Protein AF-A0A494Z4Y6-F1 (afdb_monomer)

Radius of gyration: 23.22 Å; Cα contacts (8 Å, |Δi|>4): 182; chains: 1; bounding box: 39×35×91 Å

Secondary structure (DSSP, 8-state):
--HHHHHHHHHHTTEEEEETTEEEEE--HHHHHHHHHHHHHHHHHTTSS-B-SS-SSTT--GGGGB-HHHHHHHHHHHHTT-S-GGGSPTTTTT-HHHHHHHHHHHHHHHHHHHHSSGGGGGGGTTS-GGG----S--HHHHHTT-----GGGGGGG---------------

Sequence (172 aa):
MGVHEYLIYGLDHYIAIQEQLHHITLPLAYPTAIMLDEAATQLVNTGRAQASPQIQFPGGGMFSRLSREDRIQTLSALENLAFDLYLLPSPFQNNGGLIKHVIDALNRFAMFGYYSEWPAYGTTRLYPPDDRRLEFFPWGWQQVGYPGVSLGYRDFRGMLIEYEEVKAKEVD

Organism: NCBI:txid1435466

Nearest PDB structures (foldseek):
  2qwr-assembly1_B  TM=4.049E-01  e=9.366E+00  Bos taurus

Structure (mmCIF, N/CA/C/O backbone):
data_AF-A0A494Z4Y6-F1
#
_entry.id   AF-A0A494Z4Y6-F1
#
loop_
_atom_site.group_PDB
_atom_site.id
_atom_site.type_symbol
_atom_site.label_atom_id
_atom_site.label_alt_id
_atom_site.label_comp_id
_atom_site.label_asym_id
_atom_site.label_entity_id
_atom_site.label_seq_id
_atom_site.pdbx_PDB_ins_code
_atom_site.Cartn_x
_atom_site.Cartn_y
_atom_site.Cartn_z
_atom_site.occupancy
_atom_site.B_iso_or_equiv
_atom_site.auth_seq_id
_atom_site.auth_comp_id
_atom_site.auth_asym_id
_atom_site.auth_atom_id
_atom_site.pdbx_PDB_model_num
ATOM 1 N N . MET A 1 1 ? 16.424 0.407 -3.219 1.00 59.66 1 MET A N 1
ATOM 2 C CA . MET A 1 1 ? 15.161 -0.269 -3.598 1.00 59.66 1 MET A CA 1
ATOM 3 C C . MET A 1 1 ? 14.033 0.753 -3.530 1.00 59.66 1 MET A C 1
ATOM 5 O O . MET A 1 1 ? 13.703 1.193 -2.438 1.00 59.66 1 MET A O 1
ATOM 9 N N . GLY A 1 2 ? 13.492 1.157 -4.682 1.00 75.75 2 GLY A N 1
ATOM 10 C CA . GLY A 1 2 ? 12.435 2.175 -4.812 1.00 75.75 2 GLY A CA 1
ATOM 11 C C . GLY A 1 2 ? 11.008 1.612 -4.791 1.00 75.75 2 GLY A C 1
ATOM 12 O O . GLY A 1 2 ? 10.098 2.249 -5.290 1.00 75.75 2 GLY A O 1
ATOM 13 N N . VAL A 1 3 ? 10.781 0.410 -4.252 1.00 84.19 3 VAL A N 1
ATOM 14 C CA . VAL A 1 3 ? 9.449 -0.240 -4.267 1.00 84.19 3 VAL A CA 1
ATOM 15 C C . VAL A 1 3 ? 8.375 0.617 -3.585 1.00 84.19 3 VAL A C 1
ATOM 17 O O . VAL A 1 3 ? 7.231 0.656 -4.023 1.00 84.19 3 VAL A O 1
ATOM 20 N N . HIS A 1 4 ? 8.745 1.344 -2.531 1.00 87.75 4 HIS A N 1
ATOM 21 C CA . HIS A 1 4 ? 7.845 2.285 -1.868 1.00 87.75 4 HIS A CA 1
ATOM 22 C C . HIS A 1 4 ? 7.457 3.457 -2.784 1.00 87.75 4 HIS A C 1
ATOM 24 O O . HIS A 1 4 ? 6.312 3.887 -2.753 1.00 87.75 4 HIS A O 1
ATOM 30 N N . GLU A 1 5 ? 8.363 3.927 -3.645 1.00 89.81 5 GLU A N 1
ATOM 31 C CA . GLU A 1 5 ? 8.050 4.949 -4.649 1.00 89.81 5 GLU A CA 1
ATOM 32 C C . GLU A 1 5 ? 7.083 4.409 -5.709 1.00 89.81 5 GLU A C 1
ATOM 34 O O . GLU A 1 5 ? 6.180 5.129 -6.122 1.00 89.81 5 GLU A O 1
ATOM 39 N N . TYR A 1 6 ? 7.220 3.135 -6.106 1.00 90.44 6 TYR A N 1
ATOM 40 C CA . TYR A 1 6 ? 6.256 2.476 -6.995 1.00 90.44 6 TYR A CA 1
ATOM 41 C C . TYR A 1 6 ? 4.865 2.416 -6.362 1.00 90.44 6 TYR A C 1
ATOM 43 O O . TYR A 1 6 ? 3.879 2.725 -7.020 1.00 90.44 6 TYR A O 1
ATOM 51 N N . LEU A 1 7 ? 4.788 2.047 -5.080 1.00 92.69 7 LEU A N 1
ATOM 52 C CA . LEU A 1 7 ? 3.533 2.006 -4.330 1.00 92.69 7 LEU A CA 1
ATOM 53 C C . LEU A 1 7 ? 2.880 3.386 -4.237 1.00 92.69 7 LEU A C 1
ATOM 55 O O . LEU A 1 7 ? 1.691 3.508 -4.518 1.00 92.69 7 LEU A O 1
ATOM 59 N N . ILE A 1 8 ? 3.652 4.415 -3.875 1.00 93.75 8 ILE A N 1
ATOM 60 C CA . ILE A 1 8 ? 3.166 5.799 -3.789 1.00 93.75 8 ILE A CA 1
ATOM 61 C C . ILE A 1 8 ? 2.661 6.256 -5.158 1.00 93.75 8 ILE A C 1
ATOM 63 O O . ILE A 1 8 ? 1.508 6.656 -5.280 1.00 93.75 8 ILE A O 1
ATOM 67 N N . TYR A 1 9 ? 3.482 6.112 -6.203 1.00 92.31 9 TYR A N 1
ATOM 68 C CA . TYR A 1 9 ? 3.104 6.487 -7.562 1.00 92.31 9 TYR A CA 1
ATOM 69 C C . TYR A 1 9 ? 1.858 5.734 -8.038 1.00 92.31 9 TYR A C 1
ATOM 71 O O . TYR A 1 9 ? 0.941 6.347 -8.579 1.00 92.31 9 TYR A O 1
ATOM 79 N N . GLY A 1 10 ? 1.812 4.419 -7.811 1.00 92.25 10 GLY A N 1
ATOM 80 C CA . GLY A 1 10 ? 0.694 3.561 -8.178 1.00 92.25 10 GLY A CA 1
ATOM 81 C C . GLY A 1 10 ? -0.602 4.022 -7.530 1.00 92.25 10 GLY A C 1
ATOM 82 O O . GLY A 1 10 ? -1.576 4.221 -8.242 1.00 92.25 10 GLY A O 1
ATOM 83 N N . LEU A 1 11 ? -0.601 4.261 -6.216 1.00 94.69 11 LEU A N 1
ATOM 84 C CA . LEU A 1 11 ? -1.768 4.764 -5.483 1.00 94.69 11 LEU A CA 1
ATOM 85 C C . LEU A 1 11 ? -2.185 6.163 -5.936 1.00 94.69 11 LEU A C 1
ATOM 87 O O . LEU A 1 11 ? -3.378 6.417 -6.086 1.00 94.69 11 LEU A O 1
ATOM 91 N N . ASP A 1 12 ? -1.226 7.053 -6.185 1.00 94.69 12 ASP A N 1
ATOM 92 C CA . ASP A 1 12 ? -1.525 8.424 -6.598 1.00 94.69 12 ASP A CA 1
ATOM 93 C C . ASP A 1 12 ? -2.107 8.522 -8.009 1.00 94.69 12 ASP A C 1
ATOM 95 O O . ASP A 1 12 ? -2.717 9.532 -8.343 1.00 94.69 12 ASP A O 1
ATOM 99 N N . HIS A 1 13 ? -1.951 7.472 -8.817 1.00 91.00 13 HIS A N 1
ATOM 100 C CA . HIS A 1 13 ? -2.456 7.396 -10.187 1.00 91.00 13 HIS A CA 1
ATOM 101 C C . HIS A 1 13 ? -3.466 6.259 -10.386 1.00 91.00 13 HIS A C 1
ATOM 103 O O . HIS A 1 13 ? -3.805 5.932 -11.523 1.00 91.00 13 HIS A O 1
ATOM 109 N N . TYR A 1 14 ? -3.944 5.639 -9.300 1.00 88.50 14 TYR A N 1
ATOM 110 C CA . TYR A 1 14 ? -4.750 4.422 -9.391 1.00 88.50 14 TYR A CA 1
ATOM 111 C C . TYR A 1 14 ? -6.192 4.694 -9.808 1.00 88.50 14 TYR A C 1
ATOM 113 O O . TYR A 1 14 ? -6.757 3.962 -10.620 1.00 88.50 14 TYR A O 1
ATOM 121 N N . ILE A 1 15 ? -6.789 5.741 -9.237 1.00 86.44 15 ILE A N 1
ATOM 122 C CA . ILE A 1 15 ? -8.187 6.097 -9.461 1.00 86.44 15 ILE A CA 1
ATOM 123 C C . ILE A 1 15 ? -8.243 7.460 -10.137 1.00 86.44 15 ILE A C 1
ATOM 125 O O . ILE A 1 15 ? -7.790 8.467 -9.590 1.00 86.44 15 ILE A O 1
ATOM 129 N N . ALA A 1 16 ? -8.860 7.483 -11.313 1.00 84.38 16 ALA A N 1
ATOM 130 C CA . ALA A 1 16 ? -9.256 8.702 -11.993 1.00 84.38 16 ALA A CA 1
ATOM 131 C C . ALA A 1 16 ? -10.783 8.766 -12.057 1.00 84.38 16 ALA A C 1
ATOM 133 O O . ALA A 1 16 ? -11.442 7.801 -12.448 1.00 84.38 16 ALA A O 1
ATOM 134 N N . ILE A 1 17 ? -11.342 9.910 -11.679 1.00 80.94 17 ILE A N 1
ATOM 135 C CA . ILE A 1 17 ? -12.764 10.207 -11.820 1.00 80.94 17 ILE A CA 1
ATOM 136 C C . ILE A 1 17 ? -12.940 11.041 -13.083 1.00 80.94 17 ILE A C 1
ATOM 138 O O . ILE A 1 17 ? -12.213 12.009 -13.304 1.00 80.94 17 ILE A O 1
ATOM 142 N N . GLN A 1 18 ? -13.901 10.649 -13.917 1.00 77.75 18 GLN A N 1
ATOM 143 C CA . GLN A 1 18 ? -14.343 11.474 -15.033 1.00 77.75 18 GLN A CA 1
ATOM 144 C C . GLN A 1 18 ? -15.464 12.392 -14.554 1.00 77.75 18 GLN A C 1
ATOM 146 O O . GLN A 1 18 ? -16.570 11.928 -14.274 1.00 77.75 18 GLN A O 1
ATOM 151 N N . GLU A 1 19 ? -15.197 13.693 -14.501 1.00 75.00 19 GLU A N 1
ATOM 152 C CA . GLU A 1 19 ? -16.210 14.715 -14.257 1.00 75.00 19 GLU A CA 1
ATOM 153 C C . GLU A 1 19 ? -16.448 15.522 -15.535 1.00 75.00 19 GLU A C 1
ATOM 155 O O . GLU A 1 19 ? -15.656 16.383 -15.923 1.00 75.00 19 GLU A O 1
ATOM 160 N N . GLN A 1 20 ? -17.568 15.233 -16.205 1.00 80.56 20 GLN A N 1
ATOM 161 C CA . GLN A 1 20 ? -17.950 15.836 -17.487 1.00 80.56 20 GLN A CA 1
ATOM 162 C C . GLN A 1 20 ? -16.860 15.667 -18.567 1.00 80.56 20 GLN A C 1
ATOM 164 O O . GLN A 1 20 ? -16.768 14.610 -19.190 1.00 80.56 20 GLN A O 1
ATOM 169 N N . LEU A 1 21 ? -16.057 16.713 -18.793 1.00 74.69 21 LEU A N 1
ATOM 170 C CA . LEU A 1 21 ? -14.982 16.786 -19.788 1.00 74.69 21 LEU A CA 1
ATOM 171 C C . LEU A 1 21 ? -13.578 16.640 -19.172 1.00 74.69 21 LEU A C 1
ATOM 173 O O . LEU A 1 21 ? -12.602 16.639 -19.918 1.00 74.69 21 LEU A O 1
ATOM 177 N N . HIS A 1 22 ? -13.456 16.527 -17.845 1.00 72.75 22 HIS A N 1
ATOM 178 C CA . HIS A 1 22 ? -12.169 16.501 -17.147 1.00 72.75 22 HIS A CA 1
ATOM 179 C C . HIS A 1 22 ? -11.925 15.162 -16.447 1.00 72.75 22 HIS A C 1
ATOM 181 O O . HIS A 1 22 ? -12.777 14.671 -15.706 1.00 72.75 22 HIS A O 1
ATOM 187 N N . HIS A 1 23 ? -10.715 14.629 -16.625 1.00 78.12 23 HIS A N 1
ATOM 188 C CA . HIS A 1 23 ? -10.191 13.527 -15.826 1.00 78.12 23 HIS A CA 1
ATOM 189 C C . HIS A 1 23 ? -9.448 14.087 -14.615 1.00 78.12 23 HIS A C 1
ATOM 191 O O . HIS A 1 23 ? -8.448 14.791 -14.767 1.00 78.12 23 HIS A O 1
ATOM 197 N N . ILE A 1 24 ? -9.922 13.759 -13.415 1.00 85.00 24 ILE A N 1
ATOM 198 C CA . ILE A 1 24 ? -9.283 14.137 -12.156 1.00 85.00 24 ILE A CA 1
ATOM 199 C C . ILE A 1 24 ? -8.713 12.875 -11.520 1.00 85.00 24 ILE A C 1
ATOM 201 O O . ILE A 1 24 ? -9.452 11.973 -11.125 1.00 85.00 24 ILE A O 1
ATOM 205 N N . THR A 1 25 ? -7.391 12.814 -11.415 1.00 85.25 25 THR A N 1
ATOM 206 C CA . THR A 1 25 ? -6.707 11.758 -10.669 1.00 85.25 25 THR A CA 1
ATOM 207 C C . THR A 1 25 ? -6.782 12.069 -9.180 1.00 85.25 25 THR A C 1
ATOM 209 O O . THR A 1 25 ? -6.421 13.168 -8.756 1.00 85.25 25 THR A O 1
ATOM 212 N N . LEU A 1 26 ? -7.250 11.112 -8.381 1.00 88.94 26 LEU A N 1
ATOM 213 C CA . LEU A 1 26 ? -7.286 11.246 -6.930 1.00 88.94 26 LEU A CA 1
ATOM 214 C C . LEU A 1 26 ? -5.993 10.686 -6.327 1.00 88.94 26 LEU A C 1
ATOM 216 O O . LEU A 1 26 ? -5.778 9.477 -6.414 1.00 88.94 26 LEU A O 1
ATOM 220 N N . PRO A 1 27 ? -5.150 11.515 -5.683 1.00 93.75 27 PRO A N 1
ATOM 221 C CA . PRO A 1 27 ? -3.939 11.021 -5.048 1.00 93.75 27 PRO A CA 1
ATOM 222 C C . PRO A 1 27 ? -4.288 10.245 -3.772 1.00 93.75 27 PRO A C 1
ATOM 224 O O . PRO A 1 27 ? -4.712 10.830 -2.770 1.00 93.75 27 PRO A O 1
ATOM 227 N N . LEU A 1 28 ? -4.154 8.916 -3.805 1.00 95.44 28 LEU A N 1
ATOM 228 C CA . LEU A 1 28 ? -4.550 8.057 -2.688 1.00 95.44 28 LEU A CA 1
ATOM 229 C C . LEU A 1 28 ? -3.405 7.683 -1.749 1.00 95.44 28 LEU A C 1
ATOM 231 O O . LEU A 1 28 ? -3.696 7.148 -0.679 1.00 95.44 28 LEU A O 1
ATOM 235 N N . ALA A 1 29 ? -2.134 7.945 -2.065 1.00 95.50 29 ALA A N 1
ATOM 236 C CA . ALA A 1 29 ? -1.027 7.463 -1.235 1.00 95.50 29 ALA A CA 1
ATOM 237 C C . ALA A 1 29 ? -1.095 8.020 0.196 1.00 95.50 29 ALA A C 1
ATOM 239 O O . ALA A 1 29 ? -1.036 7.265 1.169 1.00 95.50 29 ALA A O 1
ATOM 240 N N . TYR A 1 30 ? -1.296 9.333 0.324 1.00 95.38 30 TYR A N 1
ATOM 241 C CA . TYR A 1 30 ? -1.409 10.003 1.618 1.00 95.38 30 TYR A CA 1
ATOM 242 C C . TYR A 1 30 ? -2.629 9.559 2.445 1.00 95.38 30 TYR A C 1
ATOM 244 O O . TYR A 1 30 ? -2.433 9.099 3.574 1.00 95.38 30 TYR A O 1
ATOM 252 N N . PRO A 1 31 ? -3.879 9.619 1.937 1.00 95.88 31 PRO A N 1
ATOM 253 C CA . PRO A 1 31 ? -5.026 9.174 2.725 1.00 95.88 31 PRO A CA 1
ATOM 254 C C . PRO A 1 31 ? -4.973 7.670 3.028 1.00 95.88 31 PRO A C 1
ATOM 256 O O . PRO A 1 31 ? -5.476 7.250 4.068 1.00 95.88 31 PRO A O 1
ATOM 259 N N . THR A 1 32 ? -4.329 6.856 2.180 1.00 97.00 32 THR A N 1
ATOM 260 C CA . THR A 1 32 ? -4.103 5.427 2.464 1.00 97.00 32 THR A CA 1
ATOM 261 C C . THR A 1 32 ? -3.175 5.246 3.662 1.00 97.00 32 THR A C 1
ATOM 263 O O . THR A 1 32 ? -3.457 4.413 4.519 1.00 97.00 32 THR A O 1
ATOM 266 N N . ALA A 1 33 ? -2.103 6.037 3.773 1.00 96.31 33 ALA A N 1
ATOM 267 C CA . ALA A 1 33 ? -1.220 5.993 4.938 1.00 96.31 33 ALA A CA 1
ATOM 268 C C . ALA A 1 33 ? -1.972 6.336 6.236 1.00 96.31 33 ALA A C 1
ATOM 270 O O . ALA A 1 33 ? -1.872 5.591 7.208 1.00 96.31 33 ALA A O 1
ATOM 271 N N . ILE A 1 34 ? -2.802 7.387 6.222 1.00 97.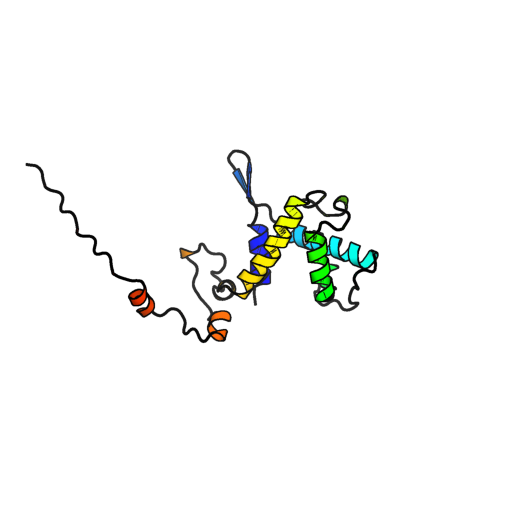06 34 ILE A N 1
ATOM 272 C CA . ILE A 1 34 ? -3.639 7.745 7.380 1.00 97.06 34 ILE A CA 1
ATOM 273 C C . ILE A 1 34 ? -4.635 6.626 7.699 1.00 97.06 34 ILE A C 1
ATOM 275 O O . ILE A 1 34 ? -4.778 6.251 8.857 1.00 97.06 34 ILE A O 1
ATOM 279 N N . MET A 1 35 ? -5.300 6.048 6.693 1.00 97.62 35 MET A N 1
ATOM 280 C CA . MET A 1 35 ? -6.235 4.937 6.896 1.00 97.62 35 MET A CA 1
ATOM 281 C C . MET A 1 35 ? -5.556 3.747 7.589 1.00 97.62 35 MET A C 1
ATOM 283 O O . MET A 1 35 ? -6.130 3.161 8.507 1.00 97.62 35 MET A O 1
ATOM 287 N N . LEU A 1 36 ? -4.334 3.399 7.175 1.00 97.25 36 LEU A N 1
ATOM 288 C CA . LEU A 1 36 ? -3.548 2.337 7.804 1.00 97.25 36 LEU A CA 1
ATOM 289 C C . LEU A 1 36 ? -3.209 2.676 9.261 1.00 97.25 36 LEU A C 1
ATOM 291 O O . LEU A 1 36 ? -3.316 1.806 10.126 1.00 97.25 36 LEU A O 1
ATOM 295 N N . ASP A 1 37 ? -2.830 3.923 9.542 1.00 97.06 37 ASP A N 1
ATOM 296 C CA . ASP A 1 37 ? -2.496 4.384 10.891 1.00 97.06 37 ASP A CA 1
ATOM 297 C C . ASP A 1 37 ? -3.714 4.414 11.826 1.00 97.06 37 ASP A C 1
ATOM 299 O O . ASP A 1 37 ? -3.610 3.983 12.979 1.00 97.06 37 ASP A O 1
ATOM 303 N N . GLU A 1 38 ? -4.879 4.845 11.341 1.00 97.06 38 GLU A N 1
ATOM 304 C CA . GLU A 1 38 ? -6.134 4.820 12.102 1.00 97.06 38 GLU A CA 1
ATOM 305 C C . GLU A 1 38 ? -6.579 3.383 12.394 1.00 97.06 38 GLU A C 1
ATOM 307 O O . GLU A 1 38 ? -6.887 3.037 13.537 1.00 97.06 38 GLU A O 1
ATOM 312 N N . ALA A 1 39 ? -6.533 2.497 11.395 1.00 96.88 39 ALA A N 1
ATOM 313 C CA . ALA A 1 39 ? -6.863 1.085 11.578 1.00 96.88 39 ALA A CA 1
ATOM 314 C C . ALA A 1 39 ? -5.912 0.391 12.571 1.00 96.88 39 ALA A C 1
ATOM 316 O O . ALA A 1 39 ? -6.354 -0.348 13.455 1.00 96.88 39 ALA A O 1
ATOM 317 N N . ALA A 1 40 ? -4.609 0.669 12.473 1.00 96.75 40 ALA A N 1
ATOM 318 C CA . ALA A 1 40 ?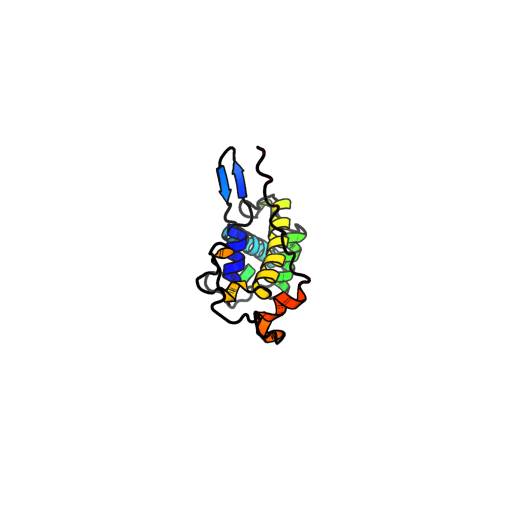 -3.608 0.179 13.415 1.00 96.75 40 ALA A CA 1
ATOM 319 C C . ALA A 1 40 ? -3.874 0.686 14.840 1.00 96.75 40 ALA A C 1
ATOM 321 O O . ALA A 1 40 ? -3.807 -0.085 15.798 1.00 96.75 40 ALA A O 1
ATOM 322 N N . THR A 1 41 ? -4.229 1.964 14.987 1.00 96.12 41 THR A N 1
ATOM 323 C CA . THR A 1 41 ? -4.558 2.573 16.283 1.00 96.12 41 THR A CA 1
ATOM 324 C C . THR A 1 41 ? -5.773 1.905 16.919 1.00 96.12 41 THR A C 1
ATOM 326 O O . THR A 1 41 ? -5.736 1.569 18.102 1.00 96.12 41 THR A O 1
ATOM 329 N N . GLN A 1 42 ? -6.820 1.617 16.142 1.00 95.44 42 GLN A N 1
ATOM 330 C CA . GLN A 1 42 ? -7.987 0.881 16.637 1.00 95.44 42 GLN A CA 1
ATOM 331 C C . GLN A 1 42 ? -7.627 -0.538 17.113 1.00 95.44 42 GLN A C 1
ATOM 333 O O . GLN A 1 42 ? -8.106 -0.980 18.162 1.00 95.44 42 GLN A O 1
ATOM 338 N N . LEU A 1 43 ? -6.748 -1.255 16.403 1.00 95.62 43 LEU A N 1
ATOM 339 C CA . LEU A 1 43 ? -6.298 -2.584 16.836 1.00 95.62 43 LEU A CA 1
ATOM 340 C C . LEU A 1 43 ? -5.460 -2.541 18.116 1.00 95.62 43 LEU A C 1
ATOM 342 O O . LEU A 1 43 ? -5.649 -3.385 18.993 1.00 95.62 43 LEU A O 1
ATOM 346 N N . VAL A 1 44 ? -4.579 -1.552 18.259 1.00 96.25 44 VAL A N 1
ATOM 347 C CA . VAL A 1 44 ? -3.798 -1.359 19.490 1.00 96.25 44 VAL A CA 1
ATOM 348 C C . VAL A 1 44 ? -4.717 -1.005 20.661 1.00 96.25 44 VAL A C 1
ATOM 350 O O . VAL A 1 44 ? -4.618 -1.615 21.724 1.00 96.25 44 VAL A O 1
ATOM 353 N N . ASN A 1 45 ? -5.675 -0.096 20.460 1.00 94.81 45 ASN A N 1
ATOM 354 C CA . ASN A 1 45 ? -6.624 0.320 21.499 1.00 94.81 45 ASN A CA 1
ATOM 355 C C . ASN A 1 45 ? -7.543 -0.818 21.964 1.00 94.81 45 ASN A C 1
ATOM 357 O O . ASN A 1 45 ? -7.957 -0.846 23.119 1.00 94.81 45 ASN A O 1
ATOM 361 N N . THR A 1 46 ? -7.847 -1.773 21.083 1.00 93.69 46 THR A N 1
ATOM 362 C CA . THR A 1 46 ? -8.635 -2.973 21.414 1.00 93.69 46 THR A CA 1
ATOM 363 C C . THR A 1 46 ? -7.784 -4.130 21.949 1.00 93.69 46 THR A C 1
ATOM 365 O O . THR A 1 46 ? -8.310 -5.215 22.190 1.00 93.69 46 THR A O 1
ATOM 368 N N . GLY A 1 47 ? -6.475 -3.926 22.143 1.00 93.31 47 GLY A N 1
ATOM 369 C CA . GLY A 1 47 ? -5.547 -4.942 22.649 1.00 93.31 47 GLY A CA 1
ATOM 370 C C . GLY A 1 47 ? -5.272 -6.085 21.668 1.00 93.31 47 GLY A C 1
ATOM 371 O O . GLY A 1 47 ? -4.756 -7.125 22.069 1.00 93.31 47 GLY A O 1
ATOM 372 N N . ARG A 1 48 ? -5.624 -5.915 20.388 1.00 92.69 48 ARG A N 1
ATOM 373 C CA . ARG A 1 48 ? -5.464 -6.924 19.329 1.00 92.69 48 ARG A CA 1
ATOM 374 C C . ARG A 1 48 ? -4.118 -6.844 18.605 1.00 92.69 48 ARG A C 1
ATOM 376 O O . ARG A 1 48 ? -3.852 -7.724 17.796 1.00 92.69 48 ARG A O 1
ATOM 383 N N . ALA A 1 49 ? -3.330 -5.802 18.858 1.00 94.44 49 ALA A N 1
ATOM 384 C CA . ALA A 1 49 ? -1.993 -5.572 18.313 1.00 94.44 49 ALA A CA 1
ATOM 385 C C . ALA A 1 49 ? -1.134 -4.821 19.343 1.00 94.44 49 ALA A C 1
ATOM 387 O O . ALA A 1 49 ? -1.670 -4.184 20.256 1.00 94.44 49 ALA A O 1
ATOM 388 N N . GLN A 1 50 ? 0.190 -4.860 19.193 1.00 93.69 50 GLN A N 1
ATOM 389 C CA . GLN A 1 50 ? 1.125 -4.152 20.068 1.0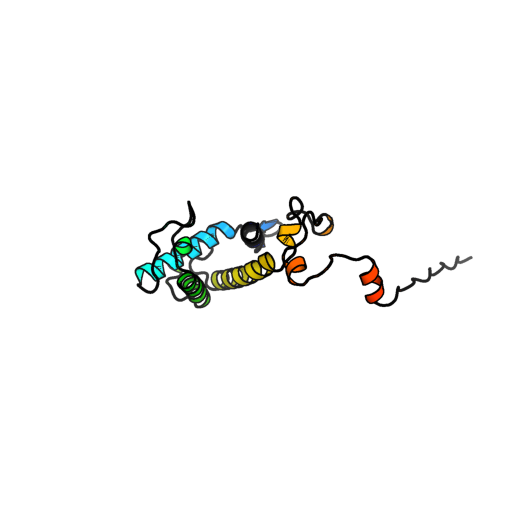0 93.69 50 GLN A CA 1
ATOM 390 C C . GLN A 1 50 ? 2.051 -3.234 19.270 1.00 93.69 50 GLN A C 1
ATOM 392 O O . GLN A 1 50 ? 2.769 -3.650 18.362 1.00 93.69 50 GLN A O 1
ATOM 397 N N . ALA A 1 51 ? 2.068 -1.957 19.651 1.00 92.81 51 ALA A N 1
ATOM 398 C CA . ALA A 1 51 ? 2.996 -0.995 19.078 1.00 92.81 51 ALA A CA 1
ATOM 399 C C . ALA A 1 51 ? 4.400 -1.191 19.662 1.00 92.81 51 ALA A C 1
ATOM 401 O O . ALA A 1 51 ? 4.584 -1.214 20.881 1.00 92.81 51 ALA A O 1
ATOM 402 N N . SER A 1 52 ? 5.405 -1.271 18.792 1.00 90.44 52 SER A N 1
ATOM 403 C CA . SER A 1 52 ? 6.796 -1.237 19.226 1.00 90.44 52 SER A CA 1
ATOM 404 C C . SER A 1 52 ? 7.128 0.136 19.826 1.00 90.44 52 SER A C 1
ATOM 406 O O . SER A 1 52 ? 6.784 1.166 19.234 1.00 90.44 52 SER A O 1
ATOM 408 N N . PRO A 1 53 ? 7.852 0.190 20.959 1.00 84.44 53 PRO A N 1
ATOM 409 C CA . PRO A 1 53 ? 8.348 1.451 21.505 1.00 84.44 53 PRO A CA 1
ATOM 410 C C . PRO A 1 53 ? 9.450 2.067 20.629 1.00 84.44 53 PRO A C 1
ATOM 412 O O . PRO A 1 53 ? 9.785 3.240 20.778 1.00 84.44 53 PRO A O 1
ATOM 415 N N . GLN A 1 54 ? 10.037 1.283 19.723 1.00 83.88 54 GLN A N 1
ATOM 416 C CA . GLN A 1 54 ? 11.116 1.715 18.844 1.00 83.88 54 GLN A CA 1
ATOM 417 C C . GLN A 1 54 ? 10.543 2.282 17.547 1.00 83.88 54 GLN A C 1
ATOM 419 O O . GLN A 1 54 ? 9.854 1.594 16.793 1.00 83.88 54 GLN A O 1
ATOM 424 N N . ILE A 1 55 ? 10.880 3.536 17.257 1.00 82.81 55 ILE A N 1
ATOM 425 C CA . ILE A 1 55 ? 10.501 4.192 16.006 1.00 82.81 55 ILE A CA 1
ATOM 426 C C . ILE A 1 55 ? 11.450 3.705 14.904 1.00 82.81 55 ILE A C 1
ATOM 428 O O . ILE A 1 55 ? 12.599 4.131 14.838 1.00 82.81 55 ILE A O 1
ATOM 432 N N . GLN A 1 56 ? 10.968 2.804 14.044 1.00 80.50 56 GLN A N 1
ATOM 433 C CA . GLN A 1 56 ? 11.733 2.302 12.892 1.00 80.50 56 GLN A CA 1
ATOM 434 C C . GLN A 1 56 ? 11.721 3.276 11.707 1.00 80.50 56 GLN A C 1
ATOM 436 O O . GLN A 1 56 ? 12.682 3.329 10.944 1.00 80.50 56 GLN A O 1
ATOM 441 N N . PHE A 1 57 ? 10.646 4.055 11.565 1.00 82.75 57 PHE A N 1
ATOM 442 C CA . PHE A 1 57 ? 10.437 4.979 10.453 1.00 82.75 57 PHE A CA 1
ATOM 443 C C . PHE A 1 57 ? 10.184 6.388 10.998 1.00 82.75 57 PHE A C 1
ATOM 445 O O . PHE A 1 57 ? 9.088 6.665 11.492 1.00 82.75 57 PHE A O 1
ATOM 452 N N . PRO A 1 58 ? 11.182 7.290 10.955 1.00 83.69 58 PRO A N 1
ATOM 453 C CA . PRO A 1 58 ? 10.986 8.686 11.328 1.00 83.69 58 PRO A CA 1
ATOM 454 C C . PRO A 1 58 ? 9.864 9.311 10.489 1.00 83.69 58 PRO A C 1
ATOM 456 O O . PRO A 1 58 ? 9.891 9.236 9.265 1.00 83.69 58 PRO A O 1
ATOM 459 N N . GLY A 1 59 ? 8.862 9.896 11.149 1.00 83.69 59 GLY A N 1
ATOM 460 C CA . GLY A 1 59 ? 7.671 10.446 10.487 1.00 83.69 59 GLY A CA 1
ATOM 461 C C . GLY A 1 59 ? 6.575 9.426 10.150 1.00 83.69 59 GLY A C 1
ATOM 462 O O . GLY A 1 59 ? 5.533 9.823 9.642 1.00 83.69 59 GLY A O 1
ATOM 463 N N . GLY A 1 60 ? 6.771 8.138 10.449 1.00 86.62 60 GLY A N 1
ATOM 464 C CA . GLY A 1 60 ? 5.736 7.113 10.314 1.00 86.62 60 GLY A CA 1
ATOM 465 C C . GLY A 1 60 ? 4.730 7.126 11.472 1.00 86.62 60 GLY A C 1
ATOM 466 O O . GLY A 1 60 ? 5.095 7.369 12.630 1.00 86.62 60 GLY A O 1
ATOM 467 N N . GLY A 1 61 ? 3.463 6.838 11.167 1.00 93.31 61 GLY A N 1
ATOM 468 C CA . GLY A 1 61 ? 2.400 6.707 12.162 1.00 93.31 61 GLY A CA 1
ATOM 469 C C . GLY A 1 61 ? 2.315 5.313 12.789 1.00 93.31 61 GLY A C 1
ATOM 470 O O . GLY A 1 61 ? 3.281 4.540 12.776 1.00 93.31 61 GLY A O 1
ATOM 471 N N . MET A 1 62 ? 1.169 5.008 13.400 1.00 95.69 62 MET A N 1
ATOM 472 C CA . MET A 1 62 ? 0.963 3.793 14.195 1.00 95.69 62 MET A CA 1
ATOM 473 C C . MET A 1 62 ? 1.239 2.506 13.409 1.00 95.69 62 MET A C 1
ATOM 475 O O . MET A 1 62 ? 1.911 1.614 13.928 1.00 95.69 62 MET A O 1
ATOM 479 N N . PHE A 1 63 ? 0.808 2.412 12.150 1.00 96.06 63 PHE A N 1
ATOM 480 C CA . PHE A 1 63 ? 0.990 1.212 11.329 1.00 96.06 63 PHE A CA 1
ATOM 481 C C . PHE A 1 63 ? 2.469 0.863 11.136 1.00 96.06 63 PHE A C 1
ATOM 483 O O . PHE A 1 63 ? 2.850 -0.307 11.132 1.00 96.06 63 PHE A O 1
ATOM 490 N N . SER A 1 64 ? 3.332 1.879 11.038 1.00 94.62 64 SER A N 1
ATOM 491 C CA . SER A 1 64 ? 4.781 1.700 10.886 1.00 94.62 64 SER A CA 1
ATOM 492 C C . SER A 1 64 ? 5.481 1.160 12.143 1.00 94.62 64 SER A C 1
ATOM 494 O O . SER A 1 64 ? 6.613 0.684 12.054 1.00 94.62 64 SER A O 1
ATOM 496 N N . ARG A 1 65 ? 4.816 1.221 13.305 1.00 95.12 65 ARG A N 1
ATOM 497 C CA . ARG A 1 65 ? 5.334 0.760 14.606 1.00 95.12 65 ARG A CA 1
ATOM 498 C C . ARG A 1 65 ? 4.922 -0.669 14.941 1.00 95.12 65 ARG A C 1
ATOM 500 O O . ARG A 1 65 ? 5.406 -1.223 15.925 1.00 95.12 65 ARG A O 1
ATOM 507 N N . LEU A 1 66 ? 4.016 -1.248 14.160 1.00 95.31 66 LEU A N 1
ATOM 508 C CA . LEU A 1 66 ? 3.521 -2.600 14.368 1.00 95.31 66 LEU A CA 1
ATOM 509 C C . LEU A 1 66 ? 4.549 -3.657 13.936 1.00 95.31 66 LEU A C 1
ATOM 511 O O . LEU A 1 66 ? 5.384 -3.434 13.048 1.00 95.31 66 LEU A O 1
ATOM 515 N N . SER A 1 67 ? 4.449 -4.846 14.537 1.00 94.62 67 SER A N 1
ATOM 516 C CA . SER A 1 67 ? 5.167 -6.040 14.080 1.00 94.62 67 SER A CA 1
ATOM 517 C C . SER A 1 67 ? 4.768 -6.411 12.640 1.00 94.62 67 SER A C 1
ATOM 519 O O . SER A 1 67 ? 3.892 -5.801 12.017 1.00 94.62 67 SER A O 1
ATOM 521 N N . ARG A 1 68 ? 5.444 -7.395 12.038 1.00 93.31 68 ARG A N 1
ATOM 522 C CA . ARG A 1 68 ? 5.039 -7.870 10.703 1.00 93.31 68 ARG A CA 1
ATOM 523 C C . ARG A 1 68 ? 3.684 -8.571 10.773 1.00 93.31 68 ARG A C 1
ATOM 525 O O . ARG A 1 68 ? 2.848 -8.323 9.908 1.00 93.31 68 ARG A O 1
ATOM 532 N N . GLU A 1 69 ? 3.469 -9.384 11.802 1.00 95.25 69 GLU A N 1
ATOM 533 C CA . GLU A 1 69 ? 2.209 -10.085 12.042 1.00 95.25 69 GLU A CA 1
ATOM 534 C C . GLU A 1 69 ? 1.054 -9.093 12.235 1.00 95.25 69 GLU A C 1
ATOM 536 O O . GLU A 1 69 ? 0.034 -9.193 11.554 1.00 95.25 69 GLU A O 1
ATOM 541 N N . ASP A 1 70 ? 1.250 -8.065 13.062 1.00 96.38 70 ASP A N 1
ATOM 542 C CA . ASP A 1 70 ? 0.209 -7.085 13.387 1.00 96.38 70 ASP A CA 1
ATOM 543 C C . ASP A 1 70 ? -0.146 -6.193 12.188 1.00 96.38 70 ASP A C 1
ATOM 545 O O . ASP A 1 70 ? -1.300 -5.789 12.019 1.00 96.38 70 ASP A O 1
ATOM 549 N N . ARG A 1 71 ? 0.814 -5.914 11.293 1.00 95.69 71 ARG A N 1
ATOM 550 C CA . ARG A 1 71 ? 0.525 -5.227 10.022 1.00 95.69 71 ARG A CA 1
ATOM 551 C C . ARG A 1 71 ? -0.352 -6.071 9.110 1.00 95.69 71 ARG A C 1
ATOM 553 O O . ARG A 1 71 ? -1.308 -5.545 8.547 1.00 95.69 71 ARG A O 1
ATOM 560 N N . ILE A 1 72 ? -0.074 -7.369 8.992 1.00 95.56 72 ILE A N 1
ATOM 561 C CA . ILE A 1 72 ? -0.918 -8.293 8.219 1.00 95.56 72 ILE A CA 1
ATOM 562 C C . ILE A 1 72 ? -2.311 -8.377 8.847 1.00 95.56 72 ILE A C 1
ATOM 564 O O . ILE A 1 72 ? -3.310 -8.315 8.134 1.00 95.56 72 ILE A O 1
ATOM 568 N N . GLN A 1 73 ? -2.395 -8.437 10.177 1.00 95.69 73 GLN A N 1
ATOM 569 C CA . GLN A 1 73 ? -3.670 -8.417 10.888 1.00 95.69 73 GLN A CA 1
ATOM 570 C C . GLN A 1 73 ? -4.446 -7.116 10.650 1.00 95.69 73 GLN A C 1
ATOM 572 O O . GLN A 1 73 ? -5.663 -7.158 10.483 1.00 95.69 73 GLN A O 1
ATOM 577 N N . THR A 1 74 ? -3.761 -5.975 10.579 1.00 96.50 74 THR A N 1
ATOM 578 C CA . THR A 1 74 ? -4.374 -4.683 10.238 1.00 96.50 74 THR A CA 1
ATOM 579 C C . THR A 1 74 ? -4.942 -4.691 8.821 1.00 96.50 74 THR A C 1
ATOM 581 O O . THR A 1 74 ? -6.101 -4.327 8.629 1.00 96.50 74 THR A O 1
ATOM 584 N N . LEU A 1 75 ? -4.177 -5.167 7.834 1.00 96.38 75 LEU A N 1
ATOM 585 C CA . LEU A 1 75 ? -4.649 -5.294 6.449 1.00 96.38 75 LEU A CA 1
ATOM 586 C C . LEU A 1 75 ? -5.844 -6.252 6.342 1.00 96.38 75 LEU A C 1
ATOM 588 O O . LEU A 1 75 ? -6.834 -5.930 5.694 1.00 96.38 75 LEU A O 1
ATOM 592 N N . SER A 1 76 ? -5.791 -7.385 7.044 1.00 95.56 76 SER A N 1
ATOM 593 C CA . SER A 1 76 ? -6.890 -8.353 7.107 1.00 95.56 76 SER A CA 1
ATOM 594 C C . SER A 1 76 ? -8.139 -7.767 7.773 1.00 95.56 76 SER A C 1
ATOM 596 O O . SER A 1 76 ? -9.255 -7.979 7.300 1.00 95.56 76 SER A O 1
ATOM 598 N N . ALA A 1 77 ? -7.983 -6.984 8.844 1.00 95.75 77 ALA A N 1
ATOM 599 C CA . ALA A 1 77 ? -9.095 -6.261 9.449 1.00 95.75 77 ALA A CA 1
ATOM 600 C C . ALA A 1 77 ? -9.702 -5.253 8.460 1.00 95.75 77 ALA A C 1
ATOM 602 O O . ALA A 1 77 ? -10.924 -5.116 8.428 1.00 95.75 77 ALA A O 1
ATOM 603 N N . LEU A 1 78 ? -8.871 -4.595 7.636 1.00 96.38 78 LEU A N 1
ATOM 604 C CA . LEU A 1 78 ? -9.320 -3.634 6.621 1.00 96.38 78 LEU A CA 1
ATOM 605 C C . LEU A 1 78 ? -10.100 -4.290 5.495 1.00 96.38 78 LEU A C 1
ATOM 607 O O . LEU A 1 78 ? -11.179 -3.823 5.135 1.00 96.38 78 LEU A O 1
ATOM 611 N N . GLU A 1 79 ? -9.621 -5.425 5.015 1.00 94.88 79 GLU A N 1
ATOM 612 C CA . GLU A 1 79 ? -10.318 -6.229 4.019 1.00 94.88 79 GLU A CA 1
ATOM 613 C C . GLU A 1 79 ? -11.669 -6.761 4.533 1.00 94.88 79 GLU A C 1
ATOM 615 O O . GLU A 1 79 ? -12.657 -6.792 3.796 1.00 94.88 79 GLU A O 1
ATOM 620 N N . ASN A 1 80 ? -11.744 -7.116 5.819 1.00 95.94 80 ASN A N 1
ATOM 621 C CA . ASN A 1 80 ? -12.963 -7.614 6.461 1.00 95.94 80 ASN A CA 1
ATOM 622 C C . ASN A 1 80 ? -13.884 -6.512 7.015 1.00 95.94 80 ASN A C 1
ATOM 624 O O . ASN A 1 80 ? -14.955 -6.836 7.525 1.00 95.94 80 ASN A O 1
ATOM 628 N N . LEU A 1 81 ? -13.502 -5.231 6.907 1.00 95.88 81 LEU A N 1
ATOM 629 C CA . LEU A 1 81 ? -14.225 -4.086 7.484 1.00 95.88 81 LEU A CA 1
ATOM 630 C C . LEU A 1 81 ? -14.499 -4.251 8.994 1.00 95.88 81 LEU A C 1
ATOM 632 O O . LEU A 1 81 ? -15.575 -3.923 9.488 1.00 95.88 81 LEU A O 1
ATOM 636 N N . ALA A 1 82 ? -13.530 -4.795 9.732 1.00 93.69 82 ALA A N 1
ATOM 637 C CA . ALA A 1 82 ? -13.678 -5.209 11.130 1.00 93.69 82 ALA A CA 1
ATOM 638 C C . ALA A 1 82 ? -13.419 -4.082 12.157 1.00 93.69 82 ALA A C 1
ATOM 640 O O . ALA A 1 82 ? -12.879 -4.340 13.235 1.00 93.69 82 ALA A O 1
ATOM 641 N N . PHE A 1 83 ? -13.767 -2.839 11.824 1.00 88.44 83 PHE A N 1
ATOM 642 C CA . PHE A 1 83 ? -13.583 -1.640 12.654 1.00 88.44 83 PHE A CA 1
ATOM 643 C C . PHE A 1 83 ? -14.648 -0.589 12.331 1.00 88.44 83 PHE A C 1
ATOM 645 O O . PHE A 1 83 ? -15.435 -0.748 11.396 1.00 88.44 83 PHE A O 1
ATOM 652 N N . ASP A 1 84 ? -14.659 0.500 13.097 1.00 90.19 84 ASP A N 1
ATOM 653 C CA . ASP A 1 84 ? -15.568 1.610 12.845 1.00 90.19 84 ASP A CA 1
ATOM 654 C C . ASP A 1 84 ? -15.109 2.420 11.622 1.00 90.19 84 ASP A C 1
ATOM 656 O O . ASP A 1 84 ? -14.091 3.120 11.652 1.00 90.19 84 ASP A O 1
ATOM 660 N N . LEU A 1 85 ? -15.871 2.310 10.530 1.00 93.00 85 LEU A N 1
ATOM 661 C CA . LEU A 1 85 ? -15.597 3.002 9.269 1.00 93.00 85 LEU A CA 1
ATOM 662 C C . LEU A 1 85 ? -15.776 4.519 9.380 1.00 93.00 85 LEU A C 1
ATOM 664 O O . LEU A 1 85 ? -15.247 5.249 8.539 1.00 93.00 85 LEU A O 1
ATOM 668 N N . TYR A 1 86 ? -16.504 5.003 10.389 1.00 93.62 86 TYR A N 1
ATOM 669 C CA . TYR A 1 86 ? -16.705 6.430 10.612 1.00 93.62 86 TYR A CA 1
ATOM 670 C C . TYR A 1 86 ? -15.421 7.126 11.077 1.00 93.62 86 TYR A C 1
ATOM 672 O O . TYR A 1 86 ? -15.246 8.316 10.825 1.00 93.62 86 TYR A O 1
ATOM 680 N N . LEU A 1 87 ? -14.511 6.387 11.715 1.00 92.50 87 LEU A N 1
ATOM 681 C CA . LEU A 1 87 ? -13.237 6.913 12.211 1.00 92.50 87 LEU A CA 1
ATOM 682 C C . LEU A 1 87 ? -12.150 6.985 11.132 1.00 92.50 87 LEU A C 1
ATOM 684 O O . LEU A 1 87 ? -11.084 7.542 11.374 1.00 92.50 87 LEU A O 1
ATOM 688 N N . LEU A 1 88 ? -12.391 6.420 9.948 1.00 94.94 88 LEU A N 1
ATOM 689 C CA . LEU A 1 88 ? -11.425 6.463 8.857 1.00 94.94 88 LEU A CA 1
ATOM 690 C C . LEU A 1 88 ? -11.416 7.829 8.154 1.00 94.94 88 LEU A C 1
ATOM 692 O O . LEU A 1 88 ? -12.444 8.507 8.100 1.00 94.94 88 LEU A O 1
ATOM 696 N N . PRO A 1 89 ? -10.274 8.241 7.572 1.00 94.75 89 PRO A N 1
ATOM 697 C CA . PRO A 1 89 ? -10.164 9.519 6.879 1.00 94.75 89 PRO A CA 1
ATOM 698 C C . PRO A 1 89 ? -10.952 9.517 5.565 1.00 94.75 89 PRO A C 1
ATOM 700 O O . PRO A 1 89 ? -11.157 8.476 4.942 1.00 94.75 89 PRO A O 1
ATOM 703 N N . SER A 1 90 ? -11.327 10.698 5.075 1.00 93.31 90 SER A N 1
ATOM 704 C CA . SER A 1 90 ? -11.746 10.851 3.675 1.00 93.31 90 SER A CA 1
ATOM 705 C C . SER A 1 90 ? -10.598 10.438 2.732 1.00 93.31 90 SER A C 1
ATOM 707 O O . SER A 1 90 ? -9.444 10.763 3.028 1.00 93.31 90 SER A O 1
ATOM 709 N N . PRO A 1 91 ? -10.854 9.728 1.614 1.00 93.81 91 PRO A N 1
ATOM 710 C CA . PRO A 1 91 ? -12.156 9.322 1.057 1.00 93.81 91 PRO A CA 1
ATOM 711 C C . PRO A 1 91 ? -12.677 7.953 1.547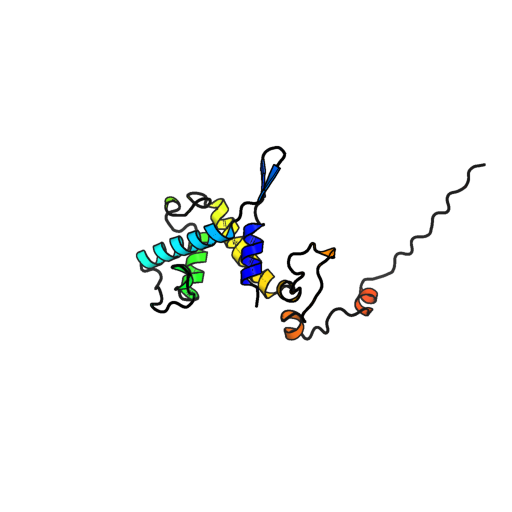 1.00 93.81 91 PRO A C 1
ATOM 713 O O . PRO A 1 91 ? -13.654 7.431 1.010 1.00 93.81 91 PRO A O 1
ATOM 716 N N . PHE A 1 92 ? -12.022 7.344 2.536 1.00 95.56 92 PHE A N 1
ATOM 717 C CA . PHE A 1 92 ? -12.333 6.005 3.048 1.00 95.56 92 PHE A CA 1
ATOM 718 C C . PHE A 1 92 ? -13.455 5.981 4.085 1.00 95.56 92 PHE A C 1
ATOM 720 O O . PHE A 1 92 ? -14.055 4.928 4.302 1.00 95.56 92 PHE A O 1
ATOM 727 N N . GLN A 1 93 ? -13.753 7.120 4.711 1.00 96.56 93 GLN A N 1
ATOM 728 C CA . GLN A 1 93 ? -14.803 7.242 5.717 1.00 96.56 93 GLN A CA 1
ATOM 729 C C . GLN A 1 93 ? -16.125 6.646 5.212 1.00 96.56 93 GLN A C 1
ATOM 731 O O . GLN A 1 93 ? -16.668 7.084 4.198 1.00 96.56 93 GLN A O 1
ATOM 736 N N . ASN A 1 94 ? -16.634 5.627 5.911 1.00 95.75 94 ASN A N 1
ATOM 737 C CA . ASN A 1 94 ? -17.847 4.880 5.546 1.00 95.75 94 ASN A CA 1
ATOM 738 C C . ASN A 1 94 ? -17.875 4.300 4.116 1.00 95.75 94 ASN A C 1
ATOM 740 O O . ASN A 1 94 ? -18.934 3.909 3.625 1.00 95.75 94 ASN A O 1
ATOM 744 N N . ASN A 1 95 ? -16.725 4.184 3.449 1.00 95.31 95 ASN A N 1
ATOM 745 C CA . ASN A 1 95 ? -16.619 3.690 2.082 1.00 95.31 95 ASN A CA 1
ATOM 746 C C . ASN A 1 95 ? -15.929 2.320 2.042 1.00 95.31 95 ASN A C 1
ATOM 748 O O . ASN A 1 95 ? -14.786 2.173 1.607 1.00 95.31 95 ASN A O 1
ATOM 752 N N . GLY A 1 96 ? -16.651 1.290 2.491 1.00 96.06 96 GLY A N 1
ATOM 753 C CA . GLY A 1 96 ? -16.142 -0.086 2.544 1.00 96.06 96 GLY A CA 1
ATOM 754 C C . GLY A 1 96 ? -15.683 -0.639 1.191 1.00 96.06 96 GLY A C 1
ATOM 755 O O . GLY A 1 96 ? -14.742 -1.428 1.139 1.00 96.06 96 GLY A O 1
ATOM 756 N N . GLY A 1 97 ? -16.311 -0.206 0.093 1.00 94.94 97 GLY A N 1
ATOM 757 C CA . GLY A 1 97 ? -15.913 -0.601 -1.260 1.00 94.94 97 GLY A CA 1
ATOM 758 C C . GLY A 1 97 ? -14.528 -0.072 -1.627 1.00 94.94 97 GLY A C 1
ATOM 759 O O . GLY A 1 97 ? -13.667 -0.846 -2.045 1.00 94.94 97 GLY A O 1
ATOM 760 N N . LEU A 1 98 ? -14.292 1.226 -1.408 1.00 94.69 98 LEU A N 1
ATOM 761 C CA . LEU A 1 98 ? -12.998 1.849 -1.684 1.00 94.69 98 LEU A CA 1
ATOM 762 C C . LEU A 1 98 ? -11.889 1.294 -0.786 1.00 94.69 98 LEU A C 1
ATOM 764 O O . LEU A 1 98 ? -10.791 1.044 -1.275 1.00 94.69 98 LEU A O 1
ATOM 768 N N . ILE A 1 99 ? -12.183 1.045 0.494 1.00 96.25 99 ILE A N 1
ATOM 769 C CA . ILE A 1 99 ? -11.232 0.421 1.426 1.00 96.25 99 ILE A CA 1
ATOM 770 C C . ILE A 1 99 ? -10.770 -0.925 0.872 1.00 96.25 99 ILE A C 1
ATOM 772 O O . ILE A 1 99 ? -9.579 -1.112 0.638 1.00 96.25 99 ILE A O 1
ATOM 776 N N . LYS A 1 100 ? -11.703 -1.844 0.591 1.00 95.56 100 LYS A N 1
ATOM 777 C CA . LYS A 1 100 ? -11.364 -3.172 0.057 1.00 95.56 100 LYS A CA 1
ATOM 778 C C . LYS A 1 100 ? -10.572 -3.080 -1.242 1.00 95.56 100 LYS A C 1
ATOM 780 O O . LYS A 1 100 ? -9.601 -3.810 -1.416 1.00 95.56 100 LYS A O 1
ATOM 785 N N . HIS A 1 101 ? -10.961 -2.164 -2.124 1.00 94.50 101 HIS A N 1
ATOM 786 C CA . HIS A 1 101 ? -10.279 -1.951 -3.392 1.00 94.50 101 HIS A CA 1
ATOM 787 C C . HIS A 1 101 ? -8.824 -1.498 -3.207 1.00 94.50 101 HIS A C 1
ATOM 789 O O . HIS A 1 101 ? -7.927 -2.059 -3.830 1.00 94.50 101 HIS A O 1
ATOM 795 N N . VAL A 1 102 ? -8.568 -0.536 -2.316 1.00 95.56 102 VAL A N 1
ATOM 796 C CA . VAL A 1 102 ? -7.207 -0.057 -2.034 1.00 95.56 102 VAL A CA 1
ATOM 797 C C . VAL A 1 102 ? -6.373 -1.111 -1.307 1.00 95.56 102 VAL A C 1
ATOM 799 O O . VAL A 1 102 ? -5.191 -1.246 -1.609 1.00 95.56 102 VAL A O 1
ATOM 802 N N . ILE A 1 103 ? -6.956 -1.906 -0.404 1.00 95.56 103 ILE A N 1
ATOM 803 C CA . ILE A 1 103 ? -6.233 -3.013 0.243 1.00 95.56 103 ILE A CA 1
ATOM 804 C C . ILE A 1 103 ? -5.823 -4.094 -0.764 1.00 95.56 103 ILE A C 1
ATOM 806 O O . ILE A 1 103 ? -4.668 -4.524 -0.757 1.00 95.56 103 ILE A O 1
ATOM 810 N N . ASP A 1 104 ? -6.717 -4.489 -1.673 1.00 93.81 104 ASP A N 1
ATOM 811 C CA . ASP A 1 104 ? -6.374 -5.393 -2.780 1.00 93.81 104 ASP A CA 1
ATOM 812 C C . ASP A 1 104 ? -5.274 -4.785 -3.671 1.00 93.81 104 ASP A C 1
ATOM 814 O O . ASP A 1 104 ? -4.287 -5.451 -3.997 1.00 93.81 104 ASP A O 1
ATOM 818 N N . ALA A 1 105 ? -5.375 -3.491 -3.988 1.00 93.62 105 ALA A N 1
ATOM 819 C CA . ALA A 1 105 ? -4.368 -2.780 -4.769 1.00 93.62 105 ALA A CA 1
ATOM 820 C C . ALA A 1 105 ? -2.997 -2.742 -4.081 1.00 93.62 105 ALA A C 1
ATOM 822 O O . ALA A 1 105 ? -1.992 -2.985 -4.743 1.00 93.62 105 ALA A O 1
ATOM 823 N N . LEU A 1 106 ? -2.927 -2.510 -2.765 1.00 94.06 106 LEU A N 1
ATOM 824 C CA . LEU A 1 106 ? -1.672 -2.531 -2.003 1.00 94.06 106 LEU A CA 1
ATOM 825 C C . LEU A 1 106 ? -0.957 -3.880 -2.125 1.00 94.06 106 LEU A C 1
ATOM 827 O O . LEU A 1 106 ? 0.250 -3.912 -2.369 1.00 94.06 106 LEU A O 1
ATOM 831 N N . ASN A 1 107 ? -1.693 -4.989 -2.008 1.00 89.56 107 ASN A N 1
ATOM 832 C CA . ASN A 1 107 ? -1.133 -6.333 -2.170 1.00 89.56 107 ASN A CA 1
ATOM 833 C C . ASN A 1 107 ? -0.578 -6.544 -3.587 1.00 89.56 107 ASN A C 1
ATOM 835 O O . ASN A 1 107 ? 0.550 -7.019 -3.759 1.00 89.56 107 ASN A O 1
ATOM 839 N N . ARG A 1 108 ? -1.335 -6.140 -4.614 1.00 91.12 108 ARG A N 1
ATOM 840 C CA . ARG A 1 108 ? -0.921 -6.255 -6.022 1.00 91.12 108 ARG A CA 1
ATOM 841 C C . ARG A 1 108 ? 0.267 -5.362 -6.352 1.00 91.12 108 ARG A C 1
ATOM 843 O O . ARG A 1 108 ? 1.216 -5.813 -6.985 1.00 91.12 108 ARG A O 1
ATOM 850 N N . PHE A 1 109 ? 0.253 -4.112 -5.909 1.00 92.44 109 PHE A N 1
ATOM 851 C CA . PHE A 1 109 ? 1.341 -3.172 -6.146 1.00 92.44 109 PHE A CA 1
ATOM 852 C C . PHE A 1 109 ? 2.607 -3.557 -5.395 1.00 92.44 109 PHE A C 1
ATOM 854 O O . PHE A 1 109 ? 3.696 -3.396 -5.938 1.00 92.44 109 PHE A O 1
ATOM 861 N N . ALA A 1 110 ? 2.503 -4.122 -4.192 1.00 89.12 110 ALA A N 1
ATOM 862 C CA . ALA A 1 110 ? 3.669 -4.677 -3.520 1.00 89.12 110 ALA A CA 1
ATOM 863 C C . ALA A 1 110 ? 4.279 -5.801 -4.370 1.00 89.12 110 ALA A C 1
ATOM 865 O O . ALA A 1 110 ? 5.476 -5.772 -4.649 1.00 89.12 110 ALA A O 1
ATOM 866 N N . MET A 1 111 ? 3.455 -6.735 -4.858 1.00 86.94 111 MET A N 1
ATOM 867 C CA . MET A 1 111 ? 3.908 -7.799 -5.757 1.00 86.94 111 MET A CA 1
ATOM 868 C C . MET A 1 111 ? 4.584 -7.226 -7.012 1.00 86.94 111 MET A C 1
ATOM 870 O O . MET A 1 111 ? 5.741 -7.542 -7.279 1.00 86.94 111 MET A O 1
ATOM 874 N N . PHE A 1 112 ? 3.919 -6.341 -7.757 1.00 88.06 112 PHE A N 1
ATOM 875 C CA . PHE A 1 112 ? 4.496 -5.764 -8.972 1.00 88.06 112 PHE A CA 1
ATOM 876 C C . PHE A 1 112 ? 5.747 -4.938 -8.690 1.00 88.06 112 PHE A C 1
ATOM 878 O O . PHE A 1 112 ? 6.711 -5.025 -9.440 1.00 88.06 112 PHE A O 1
ATOM 885 N N . GLY A 1 113 ? 5.801 -4.193 -7.592 1.00 86.69 113 GLY A N 1
ATOM 886 C CA . GLY A 1 113 ? 6.984 -3.423 -7.229 1.00 86.69 113 GLY A CA 1
ATOM 887 C C . GLY A 1 113 ? 8.204 -4.303 -6.937 1.00 86.69 113 GLY A C 1
ATOM 888 O O . GLY A 1 113 ? 9.317 -3.928 -7.301 1.00 86.69 113 GLY A O 1
ATOM 889 N N . TYR A 1 114 ? 8.013 -5.478 -6.325 1.00 84.94 114 TYR A N 1
ATOM 890 C CA . TYR A 1 114 ? 9.100 -6.426 -6.047 1.00 84.94 114 TYR A CA 1
ATOM 891 C C . TYR A 1 114 ? 9.504 -7.279 -7.252 1.00 84.94 114 TYR A C 1
ATOM 893 O O . TYR A 1 114 ? 10.686 -7.595 -7.392 1.00 84.94 114 TYR A O 1
ATOM 901 N N . TYR A 1 115 ? 8.545 -7.661 -8.096 1.00 84.56 115 TYR A N 1
ATOM 902 C CA . TYR A 1 115 ? 8.764 -8.620 -9.183 1.00 84.56 115 TYR A CA 1
ATOM 903 C C . TYR A 1 115 ? 8.845 -7.992 -10.577 1.00 84.56 115 TYR A C 1
ATOM 905 O O . TYR A 1 115 ? 9.049 -8.718 -11.545 1.00 84.56 115 TYR A O 1
ATOM 913 N N . SER A 1 116 ? 8.712 -6.670 -10.700 1.00 87.81 116 SER A N 1
ATOM 914 C CA . SER A 1 116 ? 8.913 -5.962 -11.968 1.00 87.81 116 SER A CA 1
ATOM 915 C C . SER A 1 116 ? 10.299 -5.338 -12.084 1.00 87.81 116 SER A C 1
ATOM 917 O O . SER A 1 116 ? 11.032 -5.130 -11.114 1.00 87.81 116 SER A O 1
ATOM 919 N N . GLU A 1 117 ? 10.623 -4.944 -13.308 1.00 90.38 117 GLU A N 1
ATOM 920 C CA . GLU A 1 117 ? 11.793 -4.155 -13.656 1.00 90.38 117 GLU A CA 1
ATOM 921 C C . GLU A 1 117 ? 11.664 -2.679 -13.248 1.00 90.38 117 GLU A C 1
ATOM 923 O O . GLU A 1 117 ? 12.581 -1.902 -13.507 1.00 90.38 117 GLU A O 1
ATOM 928 N N . TRP A 1 118 ? 10.572 -2.258 -12.593 1.00 90.81 118 TRP A N 1
ATOM 929 C CA . TRP A 1 118 ? 10.306 -0.841 -12.326 1.00 90.81 118 TRP A CA 1
ATOM 930 C C . TRP A 1 118 ? 11.467 -0.100 -11.635 1.00 90.81 118 TRP A C 1
ATOM 932 O O . TRP A 1 118 ? 11.860 0.962 -12.123 1.00 90.81 118 TRP A O 1
ATOM 9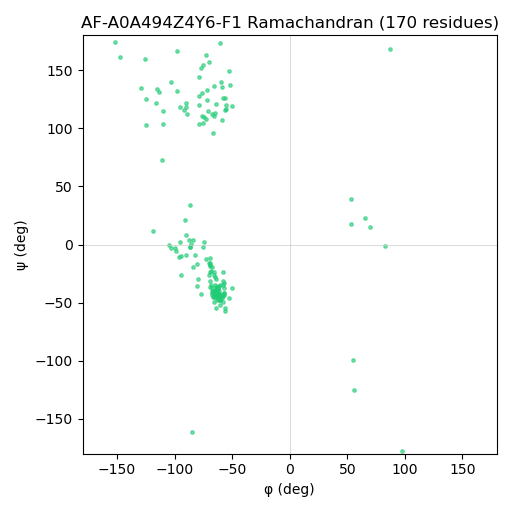42 N N . PRO A 1 119 ? 12.106 -0.644 -10.575 1.00 89.62 119 PRO A N 1
ATOM 943 C CA . PRO A 1 119 ? 13.258 0.012 -9.953 1.00 89.62 119 PRO A CA 1
ATOM 944 C C . PRO A 1 119 ? 14.492 0.086 -10.866 1.00 89.62 119 PRO A C 1
ATOM 946 O O . PRO A 1 119 ? 15.359 0.933 -10.658 1.00 89.62 119 PRO A O 1
ATOM 949 N N . ALA A 1 120 ? 14.594 -0.806 -11.854 1.00 91.12 120 ALA A N 1
ATOM 950 C CA . ALA A 1 120 ? 15.729 -0.911 -12.764 1.00 91.12 120 ALA A CA 1
ATOM 951 C C . ALA A 1 120 ? 15.687 0.121 -13.903 1.00 91.12 120 ALA A C 1
ATOM 953 O O . ALA A 1 120 ? 16.724 0.406 -14.501 1.00 91.12 120 ALA A O 1
ATOM 954 N N . TYR A 1 121 ? 14.526 0.735 -14.159 1.00 92.06 121 TYR A N 1
ATOM 955 C CA . TYR A 1 121 ? 14.410 1.863 -15.090 1.00 92.06 121 TYR A CA 1
ATOM 956 C C . TYR A 1 121 ? 15.081 3.149 -14.591 1.00 92.06 121 TYR A C 1
ATOM 958 O O . TYR A 1 121 ? 15.227 4.095 -15.362 1.00 92.06 121 TYR A O 1
ATOM 966 N N . GLY A 1 122 ? 15.481 3.208 -13.316 1.00 91.06 122 GLY A N 1
ATOM 967 C CA . GLY A 1 122 ? 16.287 4.310 -12.804 1.00 91.06 122 GLY A CA 1
ATOM 968 C C . GLY A 1 122 ? 15.631 5.670 -13.034 1.00 91.06 122 GLY A C 1
ATOM 969 O O . GLY A 1 122 ? 14.505 5.885 -12.598 1.00 91.06 122 GLY A O 1
ATOM 970 N N . THR A 1 123 ? 16.297 6.623 -13.667 1.00 92.38 123 THR A N 1
ATOM 971 C CA . THR A 1 123 ? 15.733 7.965 -13.889 1.00 92.38 123 THR A CA 1
ATOM 972 C C . THR A 1 123 ? 14.526 7.972 -14.830 1.00 92.38 123 THR A C 1
ATOM 974 O O . THR A 1 123 ? 13.635 8.803 -14.665 1.00 92.38 123 THR A O 1
ATOM 977 N N . THR A 1 124 ? 14.415 6.992 -15.732 1.00 92.88 124 THR A N 1
ATOM 978 C CA . THR A 1 124 ? 13.305 6.895 -16.698 1.00 92.88 124 THR A CA 1
ATOM 979 C C . THR A 1 124 ? 12.050 6.190 -16.165 1.00 92.88 124 THR A C 1
ATOM 981 O O . THR A 1 124 ? 11.061 6.076 -16.882 1.00 92.88 124 THR A O 1
ATOM 984 N N . ARG A 1 125 ? 12.027 5.729 -14.903 1.00 90.06 125 ARG A N 1
ATOM 985 C CA . ARG A 1 125 ? 10.940 4.879 -14.352 1.00 90.06 125 ARG A CA 1
ATOM 986 C C . ARG A 1 125 ? 9.527 5.481 -14.422 1.00 90.06 125 ARG A C 1
ATOM 988 O O . ARG A 1 125 ? 8.547 4.738 -14.406 1.00 90.06 125 ARG A O 1
ATOM 995 N N . LEU A 1 126 ? 9.426 6.811 -14.485 1.00 90.00 126 LEU A N 1
ATOM 996 C CA . LEU A 1 126 ? 8.163 7.558 -14.560 1.00 90.00 126 LEU A CA 1
ATOM 997 C C . LEU A 1 126 ? 7.798 8.009 -15.983 1.00 90.00 126 LEU A C 1
ATOM 999 O O . LEU A 1 126 ? 6.743 8.604 -16.177 1.00 90.00 126 LEU A O 1
ATOM 1003 N N . TYR A 1 127 ? 8.649 7.747 -16.976 1.00 91.75 127 TYR A N 1
ATOM 1004 C CA . TYR A 1 127 ? 8.381 8.121 -18.365 1.00 91.75 127 TYR A CA 1
ATOM 1005 C C . TYR A 1 127 ? 7.288 7.229 -18.980 1.00 91.75 127 TYR A C 1
ATOM 1007 O O . TYR A 1 127 ? 6.978 6.158 -18.427 1.00 91.75 127 TYR A O 1
ATOM 1015 N N . PRO A 1 128 ? 6.683 7.639 -20.113 1.00 89.12 128 PRO A N 1
ATOM 1016 C CA . PRO A 1 128 ? 5.823 6.764 -20.902 1.00 89.12 128 PRO A CA 1
ATOM 1017 C C . PRO A 1 128 ? 6.531 5.442 -21.235 1.00 89.12 128 PRO A C 1
ATOM 1019 O O . PRO A 1 128 ? 7.756 5.439 -21.358 1.00 89.12 128 PRO A O 1
ATOM 1022 N N . PRO A 1 129 ? 5.805 4.317 -21.378 1.00 86.75 129 PRO A N 1
ATOM 1023 C CA . PRO A 1 129 ? 6.412 3.003 -21.601 1.00 86.75 129 PRO A CA 1
ATOM 1024 C C . PRO A 1 129 ? 7.453 2.956 -22.728 1.00 86.75 129 PRO A C 1
ATOM 1026 O O . PRO A 1 129 ? 8.477 2.299 -22.557 1.00 86.75 129 PRO A O 1
ATOM 1029 N N . ASP A 1 130 ? 7.227 3.693 -23.817 1.00 92.38 130 ASP A N 1
ATOM 1030 C CA . ASP A 1 130 ? 8.118 3.736 -24.987 1.00 92.38 130 ASP A CA 1
ATOM 1031 C C . ASP A 1 130 ? 9.462 4.435 -24.711 1.00 92.38 130 ASP A C 1
ATOM 1033 O O . ASP A 1 130 ? 10.465 4.150 -25.366 1.00 92.38 130 ASP A O 1
ATOM 1037 N N . ASP A 1 131 ? 9.503 5.303 -23.699 1.00 94.38 131 ASP A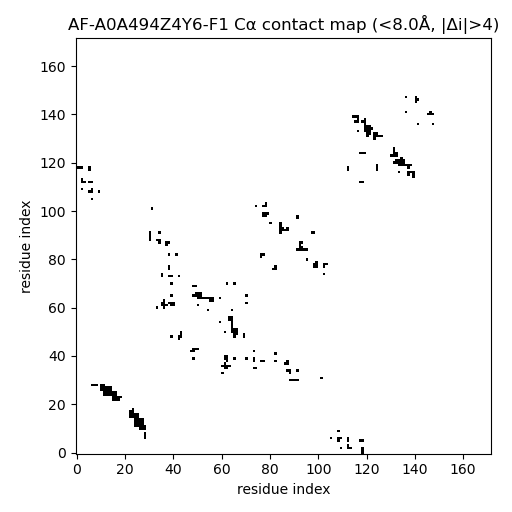 N 1
ATOM 1038 C CA . ASP A 1 131 ? 10.682 6.088 -23.324 1.00 94.38 131 ASP A CA 1
ATOM 1039 C C . ASP A 1 131 ? 11.455 5.480 -22.142 1.00 94.38 131 ASP A C 1
ATOM 1041 O O . ASP A 1 131 ? 12.533 5.963 -21.777 1.00 94.38 131 ASP A O 1
ATOM 1045 N N . ARG A 1 132 ? 10.932 4.412 -21.525 1.00 92.38 132 ARG A N 1
ATOM 1046 C CA . ARG A 1 132 ? 11.588 3.731 -20.399 1.00 92.38 132 ARG A CA 1
ATOM 1047 C C . ARG A 1 132 ? 12.799 2.946 -20.880 1.00 92.38 132 ARG A C 1
ATOM 1049 O O . ARG A 1 132 ? 12.725 2.163 -21.825 1.00 92.38 132 ARG A O 1
ATOM 1056 N N . ARG A 1 133 ? 13.922 3.092 -20.178 1.00 92.69 133 ARG A N 1
ATOM 1057 C CA . ARG A 1 133 ? 15.170 2.376 -20.471 1.00 92.69 133 ARG A CA 1
ATOM 1058 C C . ARG A 1 133 ? 15.712 1.723 -19.216 1.00 92.69 133 ARG A C 1
ATOM 1060 O O . ARG A 1 133 ? 15.741 2.338 -18.158 1.00 92.69 133 ARG A O 1
ATOM 1067 N N . LEU A 1 134 ? 16.135 0.467 -19.334 1.00 92.06 134 LEU A N 1
ATOM 1068 C CA . LEU A 1 134 ? 16.818 -0.216 -18.239 1.00 92.06 134 LEU A CA 1
ATOM 1069 C C . LEU A 1 134 ? 18.178 0.447 -18.017 1.00 92.06 134 LEU A C 1
ATOM 1071 O O . LEU A 1 134 ? 19.056 0.372 -18.874 1.00 92.06 134 LEU A O 1
ATOM 1075 N N . GLU A 1 135 ? 18.331 1.103 -16.873 1.00 93.38 135 GLU A N 1
ATOM 1076 C CA . GLU A 1 135 ? 19.582 1.737 -16.443 1.00 93.38 135 GLU A CA 1
ATOM 1077 C C . GLU A 1 135 ? 20.394 0.808 -15.540 1.00 93.38 135 GLU A C 1
ATOM 1079 O O . GLU A 1 135 ? 21.620 0.887 -15.482 1.00 93.38 135 GLU A O 1
ATOM 1084 N N . PHE A 1 136 ? 19.704 -0.104 -14.855 1.00 91.25 136 PHE A N 1
ATOM 1085 C CA . PHE A 1 136 ? 20.296 -1.094 -13.972 1.00 91.25 136 PHE A CA 1
ATOM 1086 C C . PHE A 1 136 ? 19.856 -2.494 -14.372 1.00 91.25 136 PHE A C 1
ATOM 1088 O O . PHE A 1 136 ? 18.830 -2.690 -15.022 1.00 91.25 136 PHE A O 1
ATOM 1095 N N . PHE A 1 137 ? 20.622 -3.490 -13.941 1.00 91.25 137 PHE A N 1
ATOM 1096 C CA . PHE A 1 137 ? 20.234 -4.876 -14.131 1.00 91.25 137 PHE A CA 1
ATOM 1097 C C . PHE A 1 137 ? 19.174 -5.263 -13.081 1.00 91.25 137 PHE A C 1
ATOM 1099 O O . PHE A 1 137 ? 19.463 -5.161 -11.883 1.00 91.25 137 PHE A O 1
ATOM 1106 N N . PRO A 1 138 ? 17.955 -5.679 -13.478 1.00 90.44 138 PRO A N 1
ATOM 1107 C CA . PRO A 1 138 ? 16.887 -5.983 -12.532 1.00 90.44 138 PRO A CA 1
ATOM 1108 C C . PRO A 1 138 ? 17.275 -7.084 -11.547 1.00 90.44 138 PRO A C 1
ATOM 1110 O O . PRO A 1 138 ? 17.794 -8.131 -11.932 1.00 90.44 138 PRO A O 1
ATOM 1113 N N . TRP A 1 139 ? 16.960 -6.879 -10.267 1.00 85.56 139 TRP A N 1
ATOM 1114 C CA . TRP A 1 139 ? 17.251 -7.860 -9.219 1.00 85.56 139 TRP A CA 1
ATOM 1115 C C . TRP A 1 139 ? 16.588 -9.216 -9.495 1.00 85.56 139 TRP A C 1
ATOM 1117 O O . TRP A 1 139 ? 17.236 -10.254 -9.390 1.00 85.56 139 TRP A O 1
ATOM 1127 N N . GLY A 1 140 ? 15.323 -9.206 -9.933 1.00 85.56 140 GLY A N 1
ATOM 1128 C CA . GLY A 1 140 ? 14.602 -10.426 -10.299 1.00 85.56 140 GLY A CA 1
ATOM 1129 C C . GLY A 1 140 ? 15.311 -11.226 -11.395 1.00 85.56 140 GLY A C 1
ATOM 1130 O O . GLY A 1 140 ? 15.385 -12.447 -11.306 1.00 85.56 140 GLY A O 1
ATOM 1131 N N . TRP A 1 141 ? 15.922 -10.550 -12.376 1.00 90.38 141 TRP A N 1
ATOM 1132 C CA . TRP A 1 141 ? 16.688 -11.211 -13.437 1.00 90.38 141 TRP A CA 1
ATOM 1133 C C . TRP A 1 141 ? 17.938 -11.901 -12.887 1.00 90.38 141 TRP A C 1
ATOM 1135 O O . TRP A 1 141 ? 18.225 -13.032 -13.270 1.00 90.38 141 TRP A O 1
ATOM 1145 N N . GLN A 1 142 ? 18.642 -11.268 -11.940 1.00 89.94 142 GLN A N 1
ATOM 1146 C CA . GLN A 1 142 ? 19.803 -11.875 -11.273 1.00 89.94 142 GLN A CA 1
ATOM 1147 C C . GLN A 1 142 ? 19.402 -13.128 -10.499 1.00 89.94 142 GLN A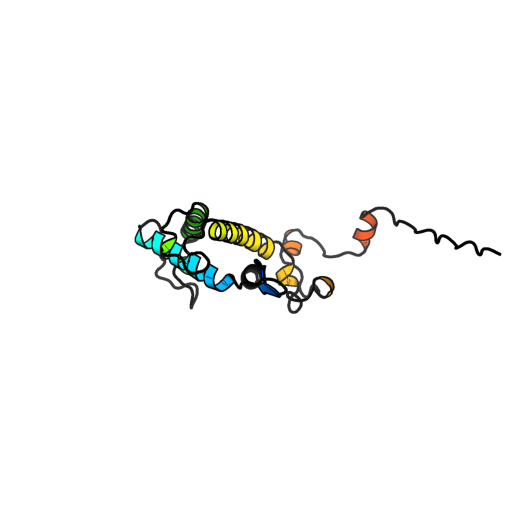 C 1
ATOM 1149 O O . GLN A 1 142 ? 20.080 -14.148 -10.590 1.00 89.94 142 GLN A O 1
ATOM 1154 N N . GLN A 1 143 ? 18.286 -13.066 -9.768 1.00 89.56 143 GLN A N 1
ATOM 1155 C CA . GLN A 1 143 ? 17.808 -14.177 -8.943 1.00 89.56 143 GLN A CA 1
ATOM 1156 C C . GLN A 1 143 ? 17.484 -15.429 -9.758 1.00 89.56 143 GLN A C 1
ATOM 1158 O O . GLN A 1 143 ? 17.722 -16.536 -9.283 1.00 89.56 143 GLN A O 1
ATOM 1163 N N . VAL A 1 144 ? 16.956 -15.262 -10.971 1.00 90.12 144 VAL A N 1
ATOM 1164 C CA . VAL A 1 144 ? 16.598 -16.387 -11.851 1.00 90.12 144 VAL A CA 1
ATOM 1165 C C . VAL A 1 144 ? 17.695 -16.737 -12.861 1.00 90.12 144 VAL A C 1
ATOM 1167 O O . VAL A 1 144 ? 17.497 -17.616 -13.694 1.00 90.12 144 VAL A O 1
ATOM 1170 N N . GLY A 1 145 ? 18.844 -16.053 -12.818 1.00 89.19 145 GLY A N 1
ATOM 1171 C CA . GLY A 1 145 ? 19.934 -16.249 -13.777 1.00 89.19 145 GLY A CA 1
ATOM 1172 C C . GLY A 1 145 ? 19.578 -15.840 -15.210 1.00 89.19 145 GLY A C 1
ATOM 1173 O O . GLY A 1 145 ? 20.186 -16.336 -16.158 1.00 89.19 145 GLY A O 1
ATOM 1174 N N . TYR A 1 146 ? 18.591 -14.959 -15.393 1.00 87.06 146 TYR A N 1
ATOM 1175 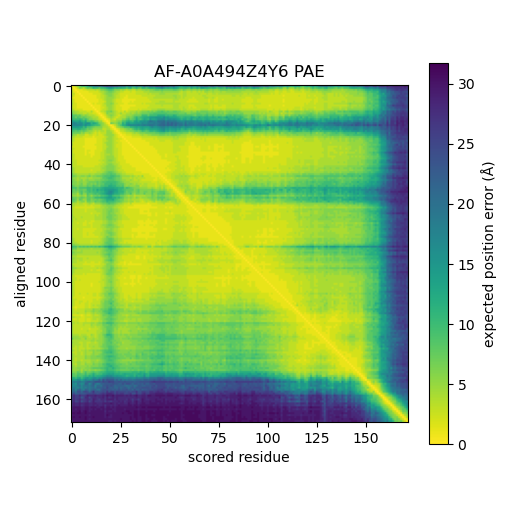C CA . TYR A 1 146 ? 18.222 -14.465 -16.716 1.00 87.06 146 TYR A CA 1
ATOM 1176 C C . TYR A 1 146 ? 19.319 -13.518 -17.223 1.00 87.06 146 TYR A C 1
ATOM 1178 O O . TYR A 1 146 ? 19.618 -12.543 -16.538 1.00 87.06 146 TYR A O 1
ATOM 1186 N N . PRO A 1 147 ? 19.914 -13.751 -18.409 1.00 85.75 147 PRO A N 1
ATOM 1187 C CA . PRO A 1 147 ? 21.067 -12.985 -18.895 1.00 85.75 147 PRO A CA 1
ATOM 1188 C C . PRO A 1 147 ? 20.713 -11.576 -19.403 1.00 85.75 147 PRO A C 1
ATOM 1190 O O . PRO A 1 147 ? 21.600 -10.825 -19.804 1.00 85.75 147 PRO A O 1
ATOM 11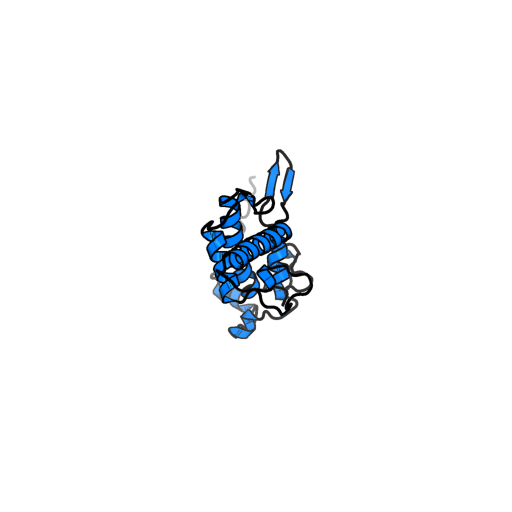93 N N . GLY A 1 148 ? 19.430 -11.212 -19.396 1.00 84.88 148 GLY A N 1
ATOM 1194 C CA . GLY A 1 148 ? 18.915 -9.971 -19.960 1.00 84.88 148 GLY A CA 1
ATOM 1195 C C . GLY A 1 148 ? 18.353 -10.135 -21.370 1.00 84.88 148 GLY A C 1
ATOM 1196 O O . GLY A 1 148 ? 18.271 -11.239 -21.912 1.00 84.88 148 GLY A O 1
ATOM 1197 N N . VAL A 1 149 ? 17.918 -9.019 -21.960 1.00 78.88 149 VAL A N 1
ATOM 1198 C CA . VAL A 1 149 ? 17.312 -9.008 -23.299 1.00 78.88 149 VAL A CA 1
ATOM 1199 C C . VAL A 1 149 ? 18.362 -9.414 -24.337 1.00 78.88 149 VAL A C 1
ATOM 1201 O O . VAL A 1 149 ? 19.294 -8.664 -24.609 1.00 78.88 149 VAL A O 1
ATOM 1204 N N . SER A 1 150 ? 18.203 -10.599 -24.929 1.00 70.50 150 SER A N 1
ATOM 1205 C CA . SER A 1 150 ? 19.038 -11.075 -26.038 1.00 70.50 150 SER A CA 1
ATOM 1206 C C . SER A 1 150 ? 18.294 -10.946 -27.367 1.00 70.50 150 SER A C 1
ATOM 1208 O O . SER A 1 150 ? 17.102 -11.251 -27.452 1.00 70.50 150 SER A O 1
ATOM 1210 N N . LEU A 1 151 ? 19.005 -10.524 -28.417 1.00 64.06 151 LEU A N 1
ATOM 1211 C CA . LEU A 1 151 ? 18.456 -10.344 -29.768 1.00 64.06 151 LEU A CA 1
ATOM 1212 C C . LEU A 1 151 ? 17.823 -11.637 -30.322 1.00 64.06 151 LEU A C 1
ATOM 1214 O O . LEU A 1 151 ? 16.796 -11.568 -30.995 1.00 64.06 151 LEU A O 1
ATOM 1218 N N . GLY A 1 152 ? 18.370 -12.805 -29.963 1.00 62.41 152 GLY A N 1
ATOM 1219 C CA . GLY A 1 152 ? 17.945 -14.114 -30.477 1.00 62.41 152 GLY A CA 1
ATOM 1220 C C . GLY A 1 152 ? 16.599 -14.630 -29.953 1.00 62.41 152 GLY A C 1
ATOM 1221 O O . GLY A 1 152 ? 16.036 -15.550 -30.533 1.00 62.41 152 GLY A O 1
ATOM 1222 N N . TYR A 1 153 ? 16.015 -14.033 -28.905 1.00 61.53 153 TYR A N 1
ATOM 1223 C CA . TYR A 1 153 ? 14.670 -14.434 -28.456 1.00 61.53 153 TYR A CA 1
ATOM 1224 C C . TYR A 1 153 ? 13.565 -14.044 -29.450 1.00 61.53 153 TYR A C 1
ATOM 1226 O O . TYR A 1 153 ? 12.473 -14.608 -29.395 1.00 61.53 153 TYR A O 1
ATOM 1234 N N . ARG A 1 154 ? 13.826 -13.107 -30.378 1.00 61.28 154 ARG A N 1
ATOM 1235 C CA . ARG A 1 154 ? 12.898 -12.805 -31.484 1.00 61.28 154 ARG A CA 1
ATOM 1236 C C . ARG A 1 154 ? 12.706 -14.007 -32.404 1.00 61.28 154 ARG A C 1
ATOM 1238 O O . ARG A 1 154 ? 11.572 -14.243 -32.803 1.00 61.28 154 ARG A O 1
ATOM 1245 N N . ASP A 1 155 ? 13.754 -14.790 -32.640 1.00 59.38 155 ASP A N 1
ATOM 1246 C CA . ASP A 1 155 ? 13.705 -15.952 -33.536 1.00 59.38 155 ASP A CA 1
ATOM 1247 C C . ASP A 1 155 ? 12.836 -17.087 -32.966 1.00 59.38 155 ASP A C 1
ATOM 1249 O O . ASP A 1 155 ? 12.270 -17.883 -33.710 1.00 59.38 155 ASP A O 1
ATOM 1253 N N . PHE A 1 156 ? 12.641 -17.117 -31.642 1.00 63.66 156 PHE A N 1
ATOM 1254 C CA . PHE A 1 156 ? 11.758 -18.071 -30.964 1.00 63.66 156 PHE A CA 1
ATOM 1255 C C . PHE A 1 156 ? 10.286 -17.625 -30.887 1.00 63.66 156 PHE A C 1
ATOM 1257 O O . PHE A 1 156 ? 9.455 -18.381 -30.386 1.00 63.66 156 PHE A O 1
ATOM 1264 N N . ARG A 1 157 ? 9.927 -16.424 -31.374 1.00 62.16 157 ARG A N 1
ATOM 1265 C CA . ARG A 1 157 ? 8.535 -15.922 -31.368 1.00 62.16 157 ARG A CA 1
ATOM 1266 C C . ARG A 1 157 ? 7.680 -16.391 -32.557 1.00 62.16 157 ARG A C 1
ATOM 1268 O O . ARG A 1 157 ? 6.512 -16.019 -32.627 1.00 62.16 157 ARG A O 1
ATOM 1275 N N . GLY A 1 158 ? 8.212 -17.244 -33.435 1.00 63.09 158 GLY A N 1
ATOM 1276 C CA . GLY A 1 158 ? 7.502 -17.739 -34.621 1.00 63.09 158 GLY A CA 1
ATOM 1277 C C . GLY A 1 158 ? 7.652 -16.831 -35.849 1.00 63.09 158 GLY A C 1
ATOM 1278 O O . GLY A 1 158 ? 8.193 -15.732 -35.758 1.00 63.09 158 GLY A O 1
ATOM 1279 N N . MET A 1 159 ? 7.228 -17.351 -37.008 1.00 59.59 159 MET A N 1
ATOM 1280 C CA . MET A 1 159 ? 7.573 -16.875 -38.359 1.00 59.59 159 MET A CA 1
ATOM 1281 C C . MET A 1 159 ? 7.342 -15.371 -38.594 1.00 59.59 159 MET A C 1
ATOM 1283 O O . MET A 1 159 ? 6.294 -14.826 -38.246 1.00 59.59 159 MET A O 1
ATOM 1287 N N . LEU A 1 160 ? 8.311 -14.732 -39.264 1.00 58.16 160 LEU A N 1
ATOM 1288 C CA . LEU A 1 160 ? 8.145 -13.436 -39.925 1.00 58.16 160 LEU A CA 1
ATOM 1289 C C . LEU A 1 160 ? 6.975 -13.539 -40.911 1.00 58.16 160 LEU A C 1
ATOM 1291 O O . LEU A 1 160 ? 7.032 -14.317 -41.859 1.00 58.16 160 LEU A O 1
ATOM 1295 N N . ILE A 1 161 ? 5.911 -12.769 -40.683 1.00 58.62 161 ILE A N 1
ATOM 1296 C CA . ILE A 1 161 ? 4.884 -12.563 -41.704 1.00 58.62 161 ILE A CA 1
ATOM 1297 C C . ILE A 1 161 ? 5.492 -11.594 -42.716 1.00 58.62 161 ILE A C 1
ATOM 1299 O O . ILE A 1 161 ? 5.634 -10.402 -42.435 1.00 58.62 161 ILE A O 1
ATOM 1303 N N . GLU A 1 162 ? 5.900 -12.118 -43.866 1.00 58.69 162 GLU A N 1
ATOM 1304 C CA . GLU A 1 162 ? 6.230 -11.302 -45.028 1.00 58.69 162 GLU A CA 1
ATOM 1305 C C . GLU A 1 162 ? 4.920 -10.723 -45.572 1.00 58.69 162 GLU A C 1
ATOM 1307 O O . GLU A 1 162 ? 4.027 -11.454 -45.999 1.00 58.69 162 GLU A O 1
ATOM 1312 N N . TYR A 1 163 ? 4.768 -9.402 -45.504 1.00 56.19 163 TYR A N 1
ATOM 1313 C CA . TYR A 1 163 ? 3.709 -8.732 -46.247 1.00 56.19 163 TYR A CA 1
ATOM 1314 C C . TYR A 1 163 ? 4.147 -8.676 -47.710 1.00 56.19 163 TYR A C 1
ATOM 1316 O O . TYR A 1 163 ? 5.080 -7.946 -48.043 1.00 56.19 163 TYR A O 1
ATOM 1324 N N . GLU A 1 164 ? 3.490 -9.437 -48.587 1.00 53.62 164 GLU A N 1
ATOM 1325 C CA . GLU A 1 164 ? 3.600 -9.188 -50.023 1.00 53.62 164 GLU A CA 1
ATOM 1326 C C . GLU A 1 164 ? 2.998 -7.810 -50.319 1.00 53.62 164 GLU A C 1
ATOM 1328 O O . GLU A 1 164 ? 1.827 -7.545 -50.027 1.00 53.62 164 GLU A O 1
ATOM 1333 N N . GLU A 1 165 ? 3.804 -6.912 -50.889 1.00 55.66 165 GLU A N 1
ATOM 1334 C CA . GLU A 1 165 ? 3.306 -5.666 -51.459 1.00 55.66 165 GLU A CA 1
ATOM 1335 C C . GLU A 1 165 ? 2.285 -6.002 -52.548 1.00 55.66 165 GLU A C 1
ATOM 1337 O O . GLU A 1 165 ? 2.626 -6.444 -53.650 1.00 55.66 165 GLU A O 1
ATOM 1342 N N . VAL A 1 166 ? 1.007 -5.773 -52.251 1.00 58.09 166 VAL A N 1
ATOM 1343 C CA . VAL A 1 166 ? -0.045 -5.801 -53.262 1.00 58.09 166 VAL A CA 1
ATOM 1344 C C . VAL A 1 166 ? 0.211 -4.620 -54.193 1.00 58.09 166 VAL A C 1
ATOM 1346 O O . VAL A 1 166 ? -0.172 -3.488 -53.900 1.00 58.09 166 VAL A O 1
ATOM 1349 N N . LYS A 1 167 ? 0.892 -4.871 -55.317 1.00 48.75 167 LYS A N 1
ATOM 1350 C CA . LYS A 1 167 ? 1.035 -3.883 -56.388 1.00 48.75 167 LYS A CA 1
ATOM 1351 C C . LYS A 1 167 ? -0.359 -3.449 -56.826 1.00 48.75 167 LYS A C 1
ATOM 1353 O O . LYS A 1 167 ? -1.136 -4.258 -57.338 1.00 48.75 167 LYS A O 1
ATOM 1358 N N . ALA A 1 168 ? -0.665 -2.172 -56.615 1.00 52.25 168 ALA A N 1
ATOM 1359 C CA . ALA A 1 168 ? -1.850 -1.546 -57.170 1.00 52.25 168 ALA A CA 1
ATOM 1360 C C . ALA A 1 168 ? -1.828 -1.752 -58.690 1.00 52.25 168 ALA A C 1
ATOM 1362 O O . ALA A 1 168 ? -0.873 -1.363 -59.361 1.00 52.25 168 ALA A O 1
ATOM 1363 N N . LYS A 1 169 ? -2.858 -2.413 -59.225 1.00 49.75 169 LYS A N 1
ATOM 1364 C CA . LYS A 1 169 ? -3.100 -2.420 -60.665 1.00 49.75 169 LYS A CA 1
ATOM 1365 C C . LYS A 1 169 ? -3.422 -0.985 -61.069 1.00 49.75 169 LYS A C 1
ATOM 1367 O O . LYS A 1 169 ? -4.453 -0.460 -60.652 1.00 49.75 169 LYS A O 1
ATOM 1372 N N . GLU A 1 170 ? -2.539 -0.372 -61.848 1.00 50.59 170 GLU A N 1
ATOM 1373 C CA . GLU A 1 170 ? -2.895 0.797 -62.644 1.00 50.59 170 GLU A CA 1
ATOM 1374 C C . GLU A 1 170 ? -4.049 0.389 -63.569 1.00 50.59 170 GLU A C 1
ATOM 1376 O O . GLU A 1 170 ? -4.003 -0.656 -64.223 1.00 50.59 170 GLU A O 1
ATOM 1381 N N . VAL A 1 171 ? -5.132 1.158 -63.507 1.00 50.50 171 VAL A N 1
ATOM 1382 C CA . VAL A 1 171 ? -6.287 1.031 -64.392 1.00 50.50 171 VAL A CA 1
ATOM 1383 C C . VAL A 1 171 ? -6.064 2.046 -65.507 1.00 50.50 171 VAL A C 1
ATOM 1385 O O . VAL A 1 171 ? -5.932 3.233 -65.205 1.00 50.50 171 VAL A O 1
ATOM 1388 N N . ASP A 1 172 ? -5.966 1.536 -66.738 1.00 48.44 172 ASP A N 1
ATOM 1389 C CA . ASP A 1 172 ? -5.863 2.293 -67.998 1.00 48.44 172 ASP A CA 1
ATOM 1390 C C . ASP A 1 172 ? -6.980 3.337 -68.180 1.00 48.44 172 ASP A C 1
ATOM 1392 O O . ASP A 1 172 ? -8.144 3.050 -67.798 1.00 48.44 172 ASP A O 1
#

Solvent-accessible surface area (backbone atoms only — not comparable to full-atom values): 10205 Å² total; per-residue (Å²): 136,50,42,66,57,46,41,38,53,47,35,33,63,64,47,66,47,77,56,96,92,43,79,46,64,47,66,37,39,66,47,49,52,51,37,44,20,47,50,32,43,53,32,38,76,70,68,75,36,64,70,49,92,61,80,79,46,90,93,53,57,53,42,63,26,34,50,76,67,44,44,51,50,39,52,51,35,50,62,67,60,72,65,71,40,77,75,34,48,72,88,41,39,68,27,66,68,60,42,33,51,51,53,55,45,52,58,51,39,53,49,48,35,68,70,43,56,59,65,18,16,52,93,32,53,84,49,60,79,90,67,45,45,76,72,46,83,37,66,61,36,62,77,71,67,51,91,64,97,56,81,68,61,59,72,74,71,57,84,84,82,79,78,79,80,78,75,77,78,82,79,133

Foldseek 3Di:
DCLVVLLQVCQQQVDWDDDPPDTDGHRGNVLVQQQLQQLLVQCVVVVNFDFAPDQPDVVHHRLSRTDPVSVVVSLVCQLVVVDQLCSRDPPSRVPSPVSNVSSVVSVVSSVCSQQDCLVQQPPCSPPDPVSGDRNHDRPNCVVVVNPDDDPCVVVVPDDDDDDDPPPDPDDD

pLDDT: mean 86.49, std 12.74, range [48.44, 97.62]

Mean predicted aligned error: 8.89 Å